Protein AF-A0A1F5XY69-F1 (afdb_monomer)

Mean predicted aligned error: 16.45 Å

Foldseek 3Di:
DDPPVVVVVVVVVVVPPPPDDPPVPPVVPPPPDDDDDDPPVVVVVVVVVPPPPQDLLRLQLLLVLVVCVVVVHASKDAPVVSCVQQVPDDCPSVPPDPQWHWDQDPVGIMIHGDPVSVVCVVPDDPVRSVVSDGPVNVVVVVVVVVVVVVVVVVVVVVVVVVVVD

Structure (mmCIF, N/CA/C/O backbone):
data_AF-A0A1F5XY69-F1
#
_entry.id   AF-A0A1F5XY69-F1
#
loop_
_atom_site.group_PDB
_atom_site.id
_atom_site.type_symbol
_atom_site.label_atom_id
_atom_site.label_alt_id
_atom_site.label_comp_id
_atom_site.label_asym_id
_atom_site.label_entity_id
_atom_site.label_seq_id
_atom_site.pdbx_PDB_ins_code
_atom_site.Cartn_x
_atom_site.Cartn_y
_atom_site.Cartn_z
_atom_site.occupancy
_atom_site.B_iso_or_equiv
_atom_site.auth_seq_id
_atom_site.auth_comp_id
_atom_site.auth_asym_id
_atom_site.auth_atom_id
_atom_site.pdbx_PDB_model_num
ATOM 1 N N . MET A 1 1 ? -7.967 1.113 -47.938 1.00 43.78 1 MET A N 1
ATOM 2 C CA . MET A 1 1 ? -6.796 1.957 -47.624 1.00 43.78 1 MET A CA 1
ATOM 3 C C . MET A 1 1 ? -7.225 3.014 -46.603 1.00 43.78 1 MET A C 1
ATOM 5 O O . MET A 1 1 ? -8.016 3.890 -46.916 1.00 43.78 1 MET A O 1
ATOM 9 N N . HIS A 1 2 ? -6.836 2.750 -45.355 1.00 43.59 2 HIS A N 1
ATOM 10 C CA . HIS A 1 2 ? -6.744 3.561 -44.130 1.00 43.59 2 HIS A CA 1
ATOM 11 C C . HIS A 1 2 ? -7.680 4.766 -43.870 1.00 43.59 2 HIS A C 1
ATOM 13 O O . HIS A 1 2 ? -7.336 5.922 -44.085 1.00 43.59 2 HIS A O 1
ATOM 19 N N . ILE A 1 3 ? -8.807 4.489 -43.196 1.00 47.91 3 ILE A N 1
ATOM 20 C CA . ILE A 1 3 ? -9.572 5.467 -42.382 1.00 47.91 3 ILE A CA 1
ATOM 21 C C . ILE A 1 3 ? -8.722 5.997 -41.206 1.00 47.91 3 ILE A C 1
ATOM 23 O O . ILE A 1 3 ? -8.906 7.124 -40.751 1.00 47.91 3 ILE A O 1
ATOM 27 N N . ILE A 1 4 ? -7.749 5.197 -40.760 1.00 51.47 4 ILE A N 1
ATOM 28 C CA . ILE A 1 4 ? -6.844 5.505 -39.646 1.00 51.47 4 ILE A CA 1
ATOM 29 C C . ILE A 1 4 ? -5.981 6.744 -39.951 1.00 51.47 4 ILE A C 1
ATOM 31 O O . ILE A 1 4 ? -5.809 7.587 -39.073 1.00 51.47 4 ILE A O 1
ATOM 35 N N . ASP A 1 5 ? -5.554 6.936 -41.204 1.00 44.62 5 ASP A N 1
ATOM 36 C CA . ASP A 1 5 ? -4.699 8.072 -41.583 1.00 44.62 5 ASP A CA 1
ATOM 37 C C . ASP A 1 5 ? -5.447 9.415 -41.541 1.00 44.62 5 ASP A C 1
ATOM 39 O O . ASP A 1 5 ? -4.867 10.449 -41.204 1.00 44.62 5 ASP A O 1
ATOM 43 N N . LYS A 1 6 ? -6.766 9.416 -41.789 1.00 47.50 6 LYS A N 1
ATOM 44 C CA . LYS A 1 6 ? -7.594 10.631 -41.677 1.00 47.50 6 LYS A CA 1
ATOM 45 C C . LYS A 1 6 ? -7.847 11.041 -40.224 1.00 47.50 6 LYS A C 1
ATOM 47 O O . LYS A 1 6 ? -7.903 12.235 -39.936 1.00 47.50 6 LYS A O 1
ATOM 52 N N . ILE A 1 7 ? -7.968 10.076 -39.311 1.00 51.94 7 ILE A N 1
ATOM 53 C CA . ILE A 1 7 ? -8.172 10.348 -37.878 1.00 51.94 7 ILE A CA 1
ATOM 54 C C . ILE A 1 7 ? -6.876 10.874 -37.249 1.00 51.94 7 ILE A C 1
ATOM 56 O O . ILE A 1 7 ? -6.913 11.833 -36.473 1.00 51.94 7 ILE A O 1
ATOM 60 N N . LEU A 1 8 ? -5.723 10.316 -37.638 1.00 47.53 8 LEU A N 1
ATOM 61 C CA . LEU A 1 8 ? -4.422 10.784 -37.153 1.00 47.53 8 LEU A CA 1
ATOM 62 C C . LEU A 1 8 ? -4.118 12.223 -37.606 1.00 47.53 8 LEU A C 1
ATOM 64 O O . LEU A 1 8 ? -3.627 13.022 -36.807 1.00 47.53 8 LEU A O 1
ATOM 68 N N . GLY A 1 9 ? -4.475 12.582 -38.846 1.00 41.56 9 GLY A N 1
ATOM 69 C CA . GLY A 1 9 ? -4.294 13.940 -39.373 1.00 41.56 9 GLY A CA 1
ATOM 70 C C . GLY A 1 9 ? -5.117 15.010 -38.641 1.00 41.56 9 GLY A C 1
ATOM 71 O O . GLY A 1 9 ? -4.620 16.109 -38.389 1.00 41.56 9 GLY A O 1
ATOM 72 N N . ALA A 1 10 ? -6.349 14.689 -38.230 1.00 50.00 10 ALA A N 1
ATOM 73 C CA . ALA A 1 10 ? -7.225 15.629 -37.522 1.00 50.00 10 ALA A CA 1
ATOM 74 C C . ALA A 1 10 ? -6.808 15.861 -36.056 1.00 50.00 10 ALA A C 1
ATOM 76 O O . ALA A 1 10 ? -6.947 16.969 -35.532 1.00 50.00 10 ALA A O 1
ATOM 77 N N . LEU A 1 11 ? -6.252 14.841 -35.393 1.00 48.50 11 LEU A N 1
ATOM 78 C CA . LEU A 1 11 ? -5.739 14.962 -34.023 1.00 48.50 11 LEU A CA 1
ATOM 79 C C . LEU A 1 11 ? -4.437 15.774 -33.956 1.00 48.50 11 LEU A C 1
ATOM 81 O O . LEU A 1 11 ? -4.240 16.530 -33.003 1.00 48.50 11 LEU A O 1
ATOM 85 N N . HIS A 1 12 ? -3.580 15.678 -34.978 1.00 41.97 12 HIS A N 1
ATOM 86 C CA . HIS A 1 12 ? -2.300 16.393 -35.006 1.00 41.97 12 HIS A CA 1
ATOM 87 C C . HIS A 1 12 ? -2.466 17.915 -35.189 1.00 41.97 12 HIS A C 1
ATOM 89 O O . HIS A 1 12 ? -1.741 18.699 -34.576 1.00 41.97 12 HIS A O 1
ATOM 95 N N . LEU A 1 13 ? -3.474 18.349 -35.957 1.00 41.53 13 LEU A N 1
ATOM 96 C CA . LEU A 1 13 ? -3.778 19.773 -36.173 1.00 41.53 13 LEU A CA 1
ATOM 97 C C . LEU A 1 13 ? -4.322 20.478 -34.919 1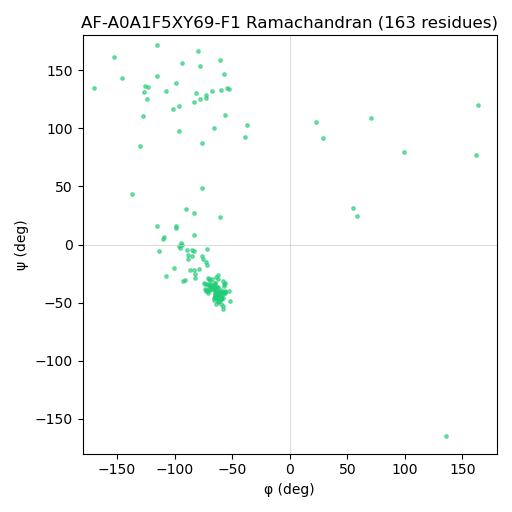.00 41.53 13 LEU A C 1
ATOM 99 O O . LEU A 1 13 ? -4.035 21.655 -34.700 1.00 41.53 13 LEU A O 1
ATOM 103 N N . ASN A 1 14 ? -5.042 19.760 -34.052 1.00 44.22 14 ASN A N 1
ATOM 104 C CA . ASN A 1 14 ? -5.597 20.334 -32.821 1.00 44.22 14 ASN A CA 1
ATOM 105 C C . ASN A 1 14 ? -4.570 20.475 -31.686 1.00 44.22 14 ASN A C 1
ATOM 107 O O . ASN A 1 14 ? -4.768 21.289 -30.782 1.00 44.22 14 ASN A O 1
ATOM 111 N N . PHE A 1 15 ? -3.463 19.728 -31.727 1.00 44.78 15 PHE A N 1
ATOM 112 C CA . PHE A 1 15 ? -2.410 19.827 -30.712 1.00 44.78 15 PHE A CA 1
ATOM 113 C C . PHE A 1 15 ? -1.431 20.981 -30.960 1.00 44.78 15 PHE A C 1
ATOM 115 O O . PHE A 1 15 ? -0.895 21.543 -30.004 1.00 44.78 15 PHE A O 1
ATOM 122 N N . LEU A 1 16 ? -1.225 21.380 -32.218 1.00 42.16 16 LEU A N 1
ATOM 123 C CA . LEU A 1 16 ? -0.208 22.375 -32.574 1.00 42.16 16 LEU A CA 1
ATOM 124 C C . LEU A 1 16 ? -0.684 23.834 -32.521 1.00 42.16 16 LEU A C 1
ATOM 126 O O . LEU A 1 16 ? 0.157 24.726 -32.482 1.00 42.16 16 LEU A O 1
ATOM 130 N N . ASN A 1 17 ? -1.991 24.102 -32.421 1.00 41.66 17 ASN A N 1
ATOM 131 C CA . ASN A 1 17 ? -2.518 25.477 -32.416 1.00 41.66 17 ASN A CA 1
ATOM 132 C C . ASN A 1 17 ? -2.841 26.044 -31.018 1.00 41.66 17 ASN A C 1
ATOM 134 O O . ASN A 1 17 ? -3.521 27.057 -30.875 1.00 41.66 17 ASN A O 1
ATOM 138 N N . ARG A 1 18 ? -2.332 25.410 -29.953 1.00 43.31 18 ARG A N 1
ATOM 139 C CA . ARG A 1 18 ? -2.530 25.829 -28.550 1.00 43.31 18 ARG A CA 1
ATOM 140 C C . ARG A 1 18 ? -1.459 26.792 -28.024 1.00 43.31 18 ARG A C 1
ATOM 142 O O . ARG A 1 18 ? -1.164 26.802 -26.830 1.00 43.31 18 ARG A O 1
ATOM 149 N N . LYS A 1 19 ? -0.875 27.622 -28.886 1.00 43.91 19 LYS A N 1
ATOM 150 C CA . LYS A 1 19 ? -0.038 28.747 -28.453 1.00 43.91 19 LYS A CA 1
ATOM 151 C C . LYS A 1 19 ? -0.544 30.017 -29.127 1.00 43.91 19 LYS A C 1
ATOM 153 O O . LYS A 1 19 ? -0.377 30.173 -30.327 1.00 43.91 19 LYS A O 1
ATOM 158 N N . ASN A 1 20 ? -1.125 30.897 -28.306 1.00 43.28 20 ASN A N 1
ATOM 159 C CA . ASN A 1 20 ? -1.490 32.298 -28.573 1.00 43.28 20 ASN A CA 1
ATOM 160 C C . ASN A 1 20 ? -2.967 32.564 -28.928 1.00 43.28 20 ASN A C 1
ATOM 162 O O . ASN A 1 20 ? -3.287 32.811 -30.082 1.00 43.28 20 ASN A O 1
ATOM 166 N N . SER A 1 21 ? -3.860 32.625 -27.927 1.00 37.34 21 SER A N 1
ATOM 167 C CA . SER A 1 21 ? -4.946 33.632 -27.905 1.00 37.34 21 SER A CA 1
ATOM 168 C C . SER A 1 21 ? -5.682 33.666 -26.547 1.00 37.34 21 SER A C 1
ATOM 170 O O . SER A 1 21 ? -6.026 32.604 -26.022 1.00 37.34 21 SER A O 1
ATOM 172 N N . PRO A 1 22 ? -5.955 34.849 -25.955 1.00 41.00 22 PRO A N 1
ATOM 173 C CA . PRO A 1 22 ? -6.538 34.997 -24.617 1.00 41.00 22 PRO A CA 1
ATOM 174 C C . PRO A 1 22 ? -8.082 34.889 -24.566 1.00 41.00 22 PRO A C 1
ATOM 176 O O . PRO A 1 22 ? -8.705 35.446 -23.664 1.00 41.00 22 PRO A O 1
ATOM 179 N N . SER A 1 23 ? -8.734 34.166 -25.486 1.00 40.12 23 SER A N 1
ATOM 180 C CA . SER A 1 23 ? -10.207 34.030 -25.535 1.00 40.12 23 SER A CA 1
ATOM 181 C C . SER A 1 23 ? -10.775 32.766 -24.862 1.00 40.12 23 SER A C 1
ATOM 183 O O . SER A 1 23 ? -11.991 32.599 -24.756 1.00 40.12 23 SER A O 1
ATOM 185 N N . THR A 1 24 ? -9.932 31.890 -24.309 1.00 39.88 24 THR A N 1
ATOM 186 C CA . THR A 1 24 ? -10.350 30.629 -23.660 1.00 39.88 24 THR A CA 1
ATOM 187 C C . THR A 1 24 ? -11.058 30.790 -22.311 1.00 39.88 24 THR A C 1
ATOM 189 O O . THR A 1 24 ? -11.561 29.809 -21.768 1.00 39.88 24 THR A O 1
ATOM 192 N N . LYS A 1 25 ? -11.185 32.010 -21.772 1.00 40.25 25 LYS A N 1
ATOM 193 C CA . LYS A 1 25 ? -11.923 32.252 -20.517 1.00 40.25 25 LYS A CA 1
ATOM 194 C C . LYS A 1 25 ? -13.442 32.392 -20.678 1.00 40.25 25 LYS A C 1
ATOM 196 O O . LYS A 1 25 ? -14.130 32.453 -19.663 1.00 40.25 25 LYS A O 1
ATOM 201 N N . GLN A 1 26 ? -13.989 32.405 -21.898 1.00 39.75 26 GLN A N 1
ATOM 202 C CA . GLN A 1 26 ? -15.436 32.604 -22.100 1.00 39.75 26 GLN A CA 1
ATOM 203 C C . GLN A 1 26 ? -16.211 31.409 -22.675 1.00 39.75 26 GLN A C 1
ATOM 205 O O . GLN A 1 26 ? -17.439 31.434 -22.653 1.00 39.75 26 GLN A O 1
ATOM 210 N N . VAL A 1 27 ? -15.554 30.315 -23.071 1.00 37.69 27 VAL A N 1
ATOM 211 C CA . VAL A 1 27 ? -16.266 29.115 -23.570 1.00 37.69 27 VAL A CA 1
ATOM 212 C C . VAL A 1 27 ? -16.717 28.177 -22.433 1.00 37.69 27 VAL A C 1
ATOM 214 O O . VAL A 1 27 ? -17.558 27.312 -22.636 1.00 37.69 27 VAL A O 1
ATOM 217 N N . ILE A 1 28 ? -16.277 28.411 -21.190 1.00 40.06 28 ILE A N 1
ATOM 218 C CA . ILE A 1 28 ? -16.699 27.617 -20.015 1.00 40.06 28 ILE A CA 1
ATOM 219 C C . ILE A 1 28 ? -18.121 27.989 -19.530 1.00 40.06 28 ILE A C 1
ATOM 221 O O . ILE A 1 28 ? -18.702 27.277 -18.719 1.00 40.06 28 ILE A O 1
ATOM 225 N N . LYS A 1 29 ? -18.742 29.064 -20.040 1.00 38.41 29 LYS A N 1
ATOM 226 C CA . LYS A 1 29 ? -20.074 29.515 -19.577 1.00 38.41 29 LYS A CA 1
ATOM 227 C C . LYS A 1 29 ? -21.234 29.338 -20.565 1.00 38.41 29 LYS A C 1
ATOM 229 O O . LYS A 1 29 ? -22.343 29.744 -20.240 1.00 38.41 29 LYS A O 1
ATOM 234 N N . LYS A 1 30 ? -21.029 28.719 -21.733 1.00 39.12 30 LYS A N 1
ATOM 235 C CA . LYS A 1 30 ? -22.095 28.521 -22.741 1.00 39.12 30 LYS A CA 1
ATOM 236 C C . LYS A 1 30 ? -22.097 27.123 -23.375 1.00 39.12 30 LYS A C 1
ATOM 238 O O . LYS A 1 30 ? -22.272 26.981 -24.575 1.00 39.12 30 LYS A O 1
ATOM 243 N N . ALA A 1 31 ? -21.918 26.090 -22.555 1.00 38.59 31 ALA A N 1
ATOM 244 C CA . ALA A 1 31 ? -22.335 24.721 -22.889 1.00 38.59 31 ALA A CA 1
ATOM 245 C C . ALA A 1 31 ? -23.443 24.214 -21.940 1.00 38.59 31 ALA A C 1
ATOM 247 O O . ALA A 1 31 ? -23.725 23.023 -21.872 1.00 38.59 31 ALA A O 1
ATOM 248 N N . ASN A 1 32 ? -24.076 25.135 -21.206 1.00 42.03 32 ASN A N 1
ATOM 249 C CA . ASN A 1 32 ? -25.412 24.948 -20.661 1.00 42.03 32 ASN A CA 1
ATOM 250 C C . ASN A 1 32 ? -26.352 25.620 -21.656 1.00 42.03 32 ASN A C 1
ATOM 252 O O . ASN A 1 32 ? -26.427 26.844 -21.631 1.00 42.03 32 ASN A O 1
ATOM 256 N N . VAL A 1 33 ? -26.949 24.849 -22.561 1.00 42.09 33 VAL A N 1
ATOM 257 C CA . VAL A 1 33 ? -28.247 25.056 -23.232 1.00 42.09 33 VAL A CA 1
ATOM 258 C C . VAL A 1 33 ? -28.254 24.128 -24.451 1.00 42.09 33 VAL A C 1
ATOM 260 O O . VAL A 1 33 ? -27.394 24.222 -25.321 1.00 42.09 33 VAL A O 1
ATOM 263 N N . ASP A 1 34 ? -29.237 23.234 -24.428 1.00 43.16 34 ASP A N 1
ATOM 264 C CA . ASP A 1 34 ? -29.769 22.410 -25.511 1.00 43.16 34 ASP A CA 1
ATOM 265 C C . ASP A 1 34 ? -28.913 21.266 -26.066 1.00 43.16 34 ASP A C 1
ATOM 267 O O . ASP A 1 34 ? -27.947 21.429 -26.804 1.00 43.16 34 ASP A O 1
ATOM 271 N N . GLY A 1 35 ? -29.357 20.054 -25.736 1.00 35.53 35 GLY A N 1
ATOM 272 C CA . GLY A 1 35 ? -28.843 18.811 -26.288 1.00 35.53 35 GLY A CA 1
ATOM 273 C C . GLY A 1 35 ? -29.224 17.638 -25.405 1.00 35.53 35 GLY A C 1
ATOM 274 O O . GLY A 1 35 ? -28.419 17.174 -24.606 1.00 35.53 35 GLY A O 1
ATOM 275 N N . ASP A 1 36 ? -30.481 17.232 -25.525 1.00 44.34 36 ASP A N 1
ATOM 276 C CA . ASP A 1 36 ? -31.137 16.072 -24.930 1.00 44.34 36 ASP A CA 1
ATOM 277 C C . ASP A 1 36 ? -30.236 14.815 -24.888 1.00 44.34 36 ASP A C 1
ATOM 279 O O . ASP A 1 36 ? -30.149 14.043 -25.839 1.00 44.34 36 ASP A O 1
ATOM 283 N N . VAL A 1 37 ? -29.520 14.623 -23.775 1.00 39.62 37 VAL A N 1
ATOM 284 C CA . VAL A 1 37 ? -28.830 13.371 -23.436 1.00 39.62 37 VAL A CA 1
ATOM 285 C C . VAL A 1 37 ? -29.216 13.014 -22.007 1.00 39.62 37 VAL A C 1
ATOM 287 O O . VAL A 1 37 ? -28.578 13.408 -21.030 1.00 39.62 37 VAL A O 1
ATOM 290 N N . VAL A 1 38 ? -30.364 12.340 -21.927 1.00 38.91 38 VAL A N 1
ATOM 291 C CA . VAL A 1 38 ? -30.731 11.267 -20.994 1.00 38.91 38 VAL A CA 1
ATOM 292 C C . VAL A 1 38 ? -29.912 11.262 -19.698 1.00 38.91 38 VAL A C 1
ATOM 294 O O . VAL A 1 38 ? -28.770 10.808 -19.656 1.00 38.91 38 VAL A O 1
ATOM 297 N N . GLY A 1 39 ? -30.542 11.703 -18.605 1.00 41.75 39 GLY A N 1
ATOM 298 C CA . GLY A 1 39 ? -29.993 11.810 -17.245 1.00 41.75 39 GLY A CA 1
ATOM 299 C C . GLY A 1 39 ? -29.502 10.516 -16.571 1.00 41.75 39 GLY A C 1
ATOM 300 O O . GLY A 1 39 ? -29.451 10.466 -15.347 1.00 41.75 39 GLY A O 1
ATOM 301 N N . ARG A 1 40 ? -29.132 9.480 -17.329 1.00 42.78 40 ARG A N 1
ATOM 302 C CA . ARG A 1 40 ? -28.516 8.247 -16.821 1.00 42.78 40 ARG A CA 1
ATOM 303 C C . ARG A 1 40 ? -26.983 8.309 -16.805 1.00 42.78 40 ARG A C 1
ATOM 305 O O . ARG A 1 40 ? -26.392 7.780 -15.873 1.00 42.78 40 ARG A O 1
ATOM 312 N N . ASP A 1 41 ? -26.341 9.041 -17.720 1.00 43.03 41 ASP A N 1
ATOM 313 C CA . ASP A 1 41 ? -24.865 9.040 -17.822 1.00 43.03 41 ASP A CA 1
ATOM 314 C C . ASP A 1 41 ? -24.163 10.052 -16.906 1.00 43.03 41 ASP A C 1
ATOM 316 O O . ASP A 1 41 ? -23.002 9.870 -16.533 1.00 43.03 41 ASP A O 1
ATOM 320 N N . LYS A 1 42 ? -24.868 11.099 -16.460 1.00 43.94 42 LYS A N 1
ATOM 321 C CA . LYS A 1 42 ? -24.312 12.059 -15.489 1.00 43.94 42 LYS A CA 1
ATOM 322 C C . LYS A 1 42 ? -24.156 11.461 -14.092 1.00 43.94 42 LYS A C 1
ATOM 324 O O . LYS A 1 42 ? -23.255 11.867 -13.365 1.00 43.94 42 LYS A O 1
ATOM 329 N N . ILE A 1 43 ? -24.995 10.491 -13.730 1.00 45.09 43 ILE A N 1
ATOM 330 C CA . ILE A 1 43 ? -24.938 9.839 -12.417 1.00 45.09 43 ILE A CA 1
ATOM 331 C C . ILE A 1 43 ? -23.726 8.900 -12.354 1.00 45.09 43 ILE A C 1
ATOM 333 O O . ILE A 1 43 ? -23.017 8.882 -11.353 1.00 45.09 43 ILE A O 1
ATOM 337 N N . THR A 1 44 ? -23.410 8.200 -13.445 1.00 43.59 44 THR A N 1
ATOM 338 C CA . THR A 1 44 ? -22.259 7.286 -13.501 1.00 43.59 44 THR A CA 1
ATOM 339 C C . THR A 1 44 ? -20.922 8.036 -13.470 1.00 43.59 44 THR A C 1
ATOM 341 O O . THR A 1 44 ? -20.005 7.626 -12.763 1.00 43.59 44 THR A O 1
ATOM 344 N N . LEU A 1 45 ? -20.821 9.180 -14.160 1.00 44.28 45 LEU A N 1
ATOM 345 C CA . LEU A 1 45 ? -19.620 10.026 -14.132 1.00 44.28 45 LEU A CA 1
ATOM 346 C C . LEU A 1 45 ? -19.451 10.785 -12.807 1.00 44.28 45 LEU A C 1
ATOM 348 O O . LEU A 1 45 ? -18.335 10.862 -12.300 1.00 44.28 45 LEU A O 1
ATOM 352 N N . ALA A 1 46 ? -20.530 11.292 -12.203 1.00 40.41 46 ALA A N 1
ATOM 353 C CA . ALA A 1 46 ? -20.448 11.936 -10.889 1.00 40.41 46 ALA A CA 1
ATOM 354 C C . ALA A 1 46 ? -20.063 10.937 -9.782 1.00 40.41 46 ALA A C 1
ATOM 356 O O . ALA A 1 46 ? -19.230 11.265 -8.939 1.00 40.41 46 ALA A O 1
ATOM 357 N N . ASN A 1 47 ? -20.569 9.699 -9.846 1.00 37.00 47 ASN A N 1
ATOM 358 C CA . ASN A 1 47 ? -20.179 8.634 -8.918 1.00 37.00 47 ASN A CA 1
ATOM 359 C C . ASN A 1 47 ? -18.714 8.197 -9.100 1.00 37.00 47 ASN A C 1
ATOM 361 O O . ASN A 1 47 ? -18.067 7.842 -8.122 1.00 37.00 47 ASN A O 1
ATOM 365 N N . SER A 1 48 ? -18.161 8.292 -10.317 1.00 39.03 48 SER A N 1
ATOM 366 C CA . SER A 1 48 ? -16.738 8.005 -10.575 1.00 39.03 48 SER A CA 1
ATOM 367 C C . SER A 1 48 ? -15.769 9.072 -10.040 1.00 39.03 48 SER A C 1
ATOM 369 O O . SER A 1 48 ? -14.572 8.822 -9.939 1.00 39.03 48 SER A O 1
ATOM 371 N N . ILE A 1 49 ? -16.277 10.260 -9.688 1.00 41.38 49 ILE A N 1
ATOM 372 C CA . ILE A 1 49 ? -15.490 11.372 -9.129 1.00 41.38 49 ILE A CA 1
ATOM 373 C C . ILE A 1 49 ? -15.642 11.442 -7.596 1.00 41.38 49 ILE A C 1
ATOM 375 O O . ILE A 1 49 ? -14.783 12.006 -6.922 1.00 41.38 49 ILE A O 1
ATOM 379 N N . SER A 1 50 ? -16.698 10.841 -7.030 1.00 37.66 50 SER A N 1
ATOM 380 C CA . SER A 1 50 ? -16.950 10.790 -5.581 1.00 37.66 50 SER A CA 1
ATOM 381 C C . SER A 1 50 ? -16.451 9.520 -4.886 1.00 37.66 50 SER A C 1
ATOM 383 O O . SER A 1 50 ? -16.572 9.410 -3.665 1.00 37.66 50 SER A O 1
ATOM 385 N N . ASP A 1 51 ? -15.903 8.551 -5.620 1.00 46.94 51 ASP A N 1
ATOM 386 C CA . ASP A 1 51 ? -15.108 7.496 -5.000 1.00 46.94 51 ASP A CA 1
ATOM 387 C C . ASP A 1 51 ? -13.861 8.153 -4.415 1.00 46.94 51 ASP A C 1
ATOM 389 O O . ASP A 1 51 ? -12.942 8.489 -5.156 1.00 46.94 51 ASP A O 1
ATOM 393 N N . ASN A 1 52 ? -13.866 8.389 -3.095 1.00 56.97 52 ASN A N 1
ATOM 394 C CA . ASN A 1 52 ? -12.725 8.900 -2.333 1.00 56.97 52 ASN A CA 1
ATOM 395 C C . ASN A 1 52 ? -11.430 8.291 -2.884 1.00 56.97 52 ASN A C 1
ATOM 397 O O . ASN A 1 52 ? -11.144 7.112 -2.647 1.00 56.97 52 ASN A O 1
ATOM 401 N N . LEU A 1 53 ? -10.694 9.089 -3.665 1.00 70.69 53 LEU A N 1
ATOM 402 C CA . LEU A 1 53 ? -9.406 8.716 -4.225 1.00 70.69 53 LEU A CA 1
ATOM 403 C C . LEU A 1 53 ? -8.521 8.339 -3.045 1.00 70.69 53 LEU A C 1
ATOM 405 O O . LEU A 1 53 ? -8.189 9.207 -2.241 1.00 70.69 53 LEU A O 1
ATOM 409 N N . LEU A 1 54 ? -8.175 7.052 -2.932 1.00 82.06 54 LEU A N 1
ATOM 410 C CA . LEU A 1 54 ? -7.308 6.592 -1.852 1.00 82.06 54 LEU A CA 1
ATOM 411 C C . LEU A 1 54 ? -6.022 7.414 -1.864 1.00 82.06 54 LEU A C 1
ATOM 413 O O . LEU A 1 54 ? -5.415 7.601 -2.934 1.00 82.06 54 LEU A O 1
ATOM 417 N N . SER A 1 55 ? -5.598 7.854 -0.682 1.00 86.38 55 SER A N 1
ATOM 418 C CA . SER A 1 55 ? -4.312 8.523 -0.530 1.00 86.38 55 SER A CA 1
ATOM 419 C C . SER A 1 55 ? -3.177 7.590 -0.958 1.00 86.38 55 SER A C 1
ATOM 421 O O . SER A 1 55 ? -3.322 6.362 -1.036 1.00 86.38 55 SER A O 1
ATOM 423 N N . ASN A 1 56 ? -2.022 8.164 -1.287 1.00 84.88 56 ASN A N 1
ATOM 424 C CA . ASN A 1 56 ? -0.871 7.349 -1.663 1.00 84.88 56 ASN A CA 1
ATOM 425 C C . ASN A 1 56 ? -0.426 6.464 -0.485 1.00 84.88 56 ASN A C 1
ATOM 427 O O . ASN A 1 56 ? -0.067 5.303 -0.670 1.00 84.88 56 ASN A O 1
ATOM 431 N N . GLU A 1 57 ? -0.524 6.991 0.731 1.00 88.12 57 GLU A N 1
ATOM 432 C CA . GLU A 1 57 ? -0.256 6.303 1.988 1.00 88.12 57 GLU A CA 1
ATOM 433 C C . GLU A 1 57 ? -1.210 5.120 2.187 1.00 88.12 57 GLU A C 1
ATOM 435 O O . GLU A 1 57 ? -0.748 4.004 2.431 1.00 88.12 57 GLU A O 1
ATOM 440 N N . GLU A 1 58 ? -2.519 5.322 2.000 1.00 88.81 58 GLU A N 1
ATOM 441 C CA . GLU A 1 58 ? -3.524 4.251 2.062 1.00 88.81 58 GLU A CA 1
ATOM 442 C C . GLU A 1 58 ? -3.226 3.142 1.054 1.00 88.81 58 GLU A C 1
ATOM 444 O O . GLU A 1 58 ? -3.239 1.962 1.408 1.00 88.81 58 GLU A O 1
ATOM 449 N N . LYS A 1 59 ? -2.902 3.507 -0.192 1.00 89.81 59 LYS A N 1
ATOM 450 C CA . LYS A 1 59 ? -2.548 2.544 -1.245 1.00 89.81 59 LYS A CA 1
ATOM 451 C C . LYS A 1 59 ? -1.322 1.719 -0.867 1.00 89.81 59 LYS A C 1
ATOM 453 O O . LYS A 1 59 ? -1.332 0.499 -1.037 1.00 89.81 59 LYS A O 1
ATOM 458 N N . MET A 1 60 ? -0.275 2.358 -0.345 1.00 90.69 60 MET A N 1
ATOM 459 C CA . MET A 1 60 ? 0.945 1.663 0.072 1.00 90.69 60 MET A CA 1
ATOM 460 C C . MET A 1 60 ? 0.688 0.714 1.247 1.00 90.69 60 MET A C 1
ATOM 462 O O . MET A 1 60 ? 1.150 -0.428 1.216 1.00 90.69 60 MET A O 1
ATOM 466 N N . VAL A 1 61 ? -0.068 1.153 2.259 1.00 92.69 61 VAL A N 1
ATOM 467 C CA . VAL A 1 61 ? -0.419 0.312 3.415 1.00 92.69 61 VAL A CA 1
ATOM 468 C C . VAL A 1 61 ? -1.289 -0.866 2.980 1.00 92.69 61 VAL A C 1
ATOM 470 O O . VAL A 1 61 ? -0.986 -2.003 3.342 1.00 92.69 61 VAL A O 1
ATOM 473 N N . LEU A 1 62 ? -2.309 -0.638 2.145 1.00 92.69 62 LEU A N 1
ATOM 474 C CA . LEU A 1 62 ? -3.147 -1.710 1.600 1.00 92.69 62 LEU A CA 1
ATOM 475 C C . LEU A 1 62 ? -2.339 -2.722 0.798 1.00 92.69 62 LEU A C 1
ATOM 477 O O . LEU A 1 62 ? -2.490 -3.923 1.014 1.00 92.69 62 LEU A O 1
ATOM 481 N N . LYS A 1 63 ? -1.448 -2.255 -0.083 1.00 93.00 63 LYS A N 1
ATOM 482 C CA . LYS A 1 63 ? -0.580 -3.149 -0.852 1.00 93.00 63 LYS A CA 1
ATOM 483 C C . LYS A 1 63 ? 0.334 -3.965 0.057 1.00 93.00 63 LYS A C 1
ATOM 485 O O . LYS A 1 63 ? 0.496 -5.158 -0.174 1.00 93.00 63 LYS A O 1
ATOM 490 N N . TYR A 1 64 ? 0.913 -3.362 1.094 1.00 93.56 64 TYR A N 1
ATOM 491 C CA . TYR A 1 64 ? 1.747 -4.096 2.046 1.00 93.56 64 TYR A CA 1
ATOM 492 C C . TYR A 1 64 ? 0.956 -5.181 2.792 1.00 93.56 64 TYR A C 1
ATOM 494 O O . TYR A 1 64 ? 1.414 -6.318 2.887 1.00 93.56 64 TYR A O 1
ATOM 502 N N . LEU A 1 65 ? -0.245 -4.861 3.281 1.00 93.62 65 LEU A N 1
ATOM 503 C CA . LEU A 1 65 ? -1.109 -5.836 3.949 1.00 93.62 65 LEU A CA 1
ATOM 504 C C . LEU A 1 65 ? -1.581 -6.945 2.984 1.00 93.62 65 LEU A C 1
ATOM 506 O O . LEU A 1 65 ? -1.715 -8.096 3.399 1.00 93.62 65 LEU A O 1
ATOM 510 N N . ASP A 1 66 ? -1.786 -6.634 1.698 1.00 93.75 66 ASP A N 1
ATOM 511 C CA . ASP A 1 66 ? -2.122 -7.629 0.666 1.00 93.75 66 ASP A CA 1
ATOM 512 C C . ASP A 1 66 ? -0.947 -8.573 0.391 1.00 93.75 66 ASP A C 1
ATOM 514 O O . ASP A 1 66 ? -1.145 -9.775 0.238 1.00 93.75 66 ASP A O 1
ATOM 518 N N . LEU A 1 67 ? 0.294 -8.073 0.423 1.00 91.25 67 LEU A N 1
ATOM 519 C CA . LEU A 1 67 ? 1.480 -8.927 0.321 1.00 91.25 67 LEU A CA 1
ATOM 520 C C . LEU A 1 67 ? 1.571 -9.929 1.473 1.00 91.25 67 LEU A C 1
ATOM 522 O O . LEU A 1 67 ? 1.895 -11.088 1.226 1.00 91.25 67 LEU A O 1
ATOM 526 N N . LEU A 1 68 ? 1.257 -9.516 2.706 1.00 92.06 68 LEU A N 1
ATOM 527 C CA . LEU A 1 68 ? 1.193 -10.443 3.842 1.00 92.06 68 LEU A CA 1
ATOM 528 C C . LEU A 1 68 ? 0.158 -11.541 3.583 1.00 92.06 68 LEU A C 1
ATOM 530 O O . LEU A 1 68 ? 0.464 -12.721 3.735 1.00 92.06 68 LEU A O 1
ATOM 534 N N . ARG A 1 69 ? -1.030 -11.163 3.098 1.00 92.00 69 ARG A N 1
ATOM 535 C CA . ARG A 1 69 ? -2.097 -12.110 2.751 1.00 92.00 69 ARG A CA 1
ATOM 536 C C . ARG A 1 69 ? -1.658 -13.108 1.678 1.00 92.00 69 ARG A C 1
ATOM 538 O O . ARG A 1 69 ? -1.857 -14.305 1.849 1.00 92.00 69 ARG A O 1
ATOM 545 N N . ILE A 1 70 ? -1.029 -12.632 0.601 1.00 89.62 70 ILE A N 1
ATOM 546 C CA . ILE A 1 70 ? -0.501 -13.473 -0.489 1.00 89.62 70 ILE A CA 1
ATOM 547 C C . ILE A 1 70 ? 0.587 -14.433 0.025 1.00 89.62 70 ILE A C 1
ATOM 549 O O . ILE A 1 70 ? 0.734 -15.539 -0.488 1.00 89.62 70 ILE A O 1
ATOM 553 N N . GLN A 1 71 ? 1.322 -14.041 1.067 1.00 90.94 71 GLN A N 1
ATOM 554 C CA . GLN A 1 71 ? 2.322 -14.874 1.745 1.00 90.94 71 GLN A CA 1
ATOM 555 C C . GLN A 1 71 ? 1.723 -15.827 2.795 1.00 90.94 71 GLN A C 1
ATOM 557 O O . GLN A 1 71 ? 2.477 -16.462 3.531 1.00 90.94 71 GLN A O 1
ATOM 562 N N . ASN A 1 72 ? 0.393 -15.948 2.876 1.00 90.56 72 ASN A N 1
ATOM 563 C CA . ASN A 1 72 ? -0.328 -16.704 3.908 1.00 90.56 72 ASN A CA 1
ATOM 564 C C . ASN A 1 72 ? -0.040 -16.225 5.345 1.00 90.56 72 ASN A C 1
ATOM 566 O O . ASN A 1 72 ? -0.182 -16.985 6.303 1.00 90.56 72 ASN A O 1
ATOM 570 N N . LEU A 1 73 ? 0.359 -14.963 5.503 1.00 90.19 73 LEU A N 1
ATOM 571 C CA . LEU A 1 73 ? 0.486 -14.301 6.795 1.00 90.19 73 LEU A CA 1
ATOM 572 C C . LEU A 1 73 ? -0.812 -13.550 7.125 1.00 90.19 73 LEU A C 1
ATOM 574 O O . LEU A 1 73 ? -1.559 -13.162 6.220 1.00 90.19 73 LEU A O 1
ATOM 578 N N . PRO A 1 74 ? -1.095 -13.302 8.416 1.00 88.19 74 PRO A N 1
ATOM 579 C CA . PRO A 1 74 ? -2.207 -12.447 8.804 1.00 88.19 74 PRO A CA 1
ATOM 580 C C . PRO A 1 74 ? -2.113 -11.084 8.091 1.00 88.19 74 PRO A C 1
ATOM 582 O O . PRO A 1 74 ? -1.038 -10.480 8.111 1.00 88.19 74 PRO A O 1
ATOM 585 N N . PRO A 1 75 ? -3.205 -10.553 7.501 1.00 88.88 75 PRO A N 1
ATOM 586 C CA . PRO A 1 75 ? -3.225 -9.239 6.849 1.00 88.88 75 PRO A CA 1
ATOM 587 C C . PRO A 1 75 ? -3.271 -8.103 7.887 1.00 88.88 75 PRO A C 1
ATOM 589 O O . PRO A 1 75 ? -4.107 -7.196 7.820 1.00 88.88 75 PRO A O 1
ATOM 592 N N . ARG A 1 76 ? -2.386 -8.190 8.885 1.00 91.75 76 ARG A N 1
ATOM 593 C CA . ARG A 1 76 ? -2.187 -7.227 9.962 1.00 91.75 76 ARG A CA 1
ATOM 594 C C . ARG A 1 76 ? -0.718 -7.166 10.364 1.00 91.75 76 ARG A C 1
ATOM 596 O O . ARG A 1 76 ? -0.043 -8.190 10.413 1.00 91.75 76 ARG A O 1
ATOM 603 N N . ASP A 1 77 ? -0.239 -5.975 10.693 1.00 92.94 77 ASP A N 1
ATOM 604 C CA . ASP A 1 77 ? 1.102 -5.754 11.250 1.00 92.94 77 ASP A CA 1
ATOM 605 C C . ASP A 1 77 ? 1.072 -4.480 12.113 1.00 92.94 77 ASP A C 1
ATOM 607 O O . ASP A 1 77 ? 0.145 -3.6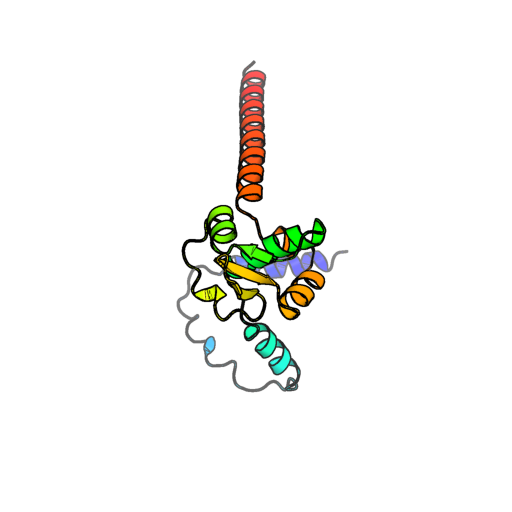64 12.018 1.00 92.94 77 ASP A O 1
ATOM 611 N N . LYS A 1 78 ? 2.063 -4.317 12.991 1.00 92.31 78 LYS A N 1
ATOM 612 C CA . LYS A 1 78 ? 2.151 -3.166 13.898 1.00 92.31 78 LYS A CA 1
ATOM 613 C C . LYS A 1 78 ? 2.214 -1.877 13.082 1.00 92.31 78 LYS A C 1
ATOM 615 O O . LYS A 1 78 ? 3.037 -1.766 12.167 1.00 92.31 78 LYS A O 1
ATOM 620 N N . THR A 1 79 ? 1.412 -0.877 13.450 1.00 89.50 79 THR A N 1
ATOM 621 C CA . THR A 1 79 ? 1.375 0.430 12.764 1.00 89.50 79 THR A CA 1
ATOM 622 C C . THR A 1 79 ? 2.774 1.024 12.647 1.00 89.50 79 THR A C 1
ATOM 624 O O . THR A 1 79 ? 3.211 1.367 11.553 1.00 89.50 79 THR A O 1
ATOM 627 N N . LYS A 1 80 ? 3.536 1.043 13.748 1.00 88.38 80 LYS A N 1
ATOM 628 C CA . LYS A 1 80 ? 4.926 1.536 13.780 1.00 88.38 80 LYS A CA 1
ATOM 629 C C . LYS A 1 80 ? 5.844 0.816 12.786 1.00 88.38 80 LYS A C 1
ATOM 631 O O . LYS A 1 80 ? 6.653 1.462 12.122 1.00 88.38 80 LYS A O 1
ATOM 636 N N . THR A 1 81 ? 5.709 -0.505 12.663 1.00 89.69 81 THR A N 1
ATOM 637 C CA . THR A 1 81 ? 6.503 -1.319 11.731 1.00 89.69 81 THR A CA 1
ATOM 638 C C . THR A 1 81 ? 6.176 -0.959 10.285 1.00 89.69 81 THR A C 1
ATOM 640 O O . THR A 1 81 ? 7.089 -0.761 9.483 1.00 89.69 81 THR A O 1
ATOM 643 N N . ILE A 1 82 ? 4.888 -0.845 9.956 1.00 90.88 82 ILE A N 1
ATOM 644 C CA . ILE A 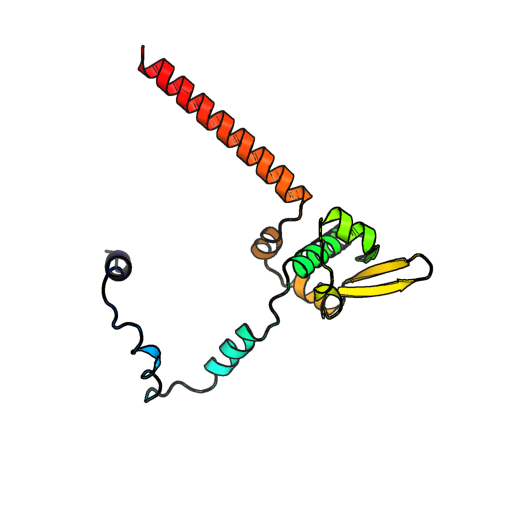1 82 ? 4.427 -0.476 8.614 1.00 90.88 82 ILE A CA 1
ATOM 645 C C . ILE A 1 82 ? 4.881 0.939 8.255 1.00 90.88 82 ILE A C 1
ATOM 647 O O . ILE A 1 82 ? 5.509 1.118 7.215 1.00 90.88 82 ILE A O 1
ATOM 651 N N . LEU A 1 83 ? 4.624 1.927 9.117 1.00 89.56 83 LEU A N 1
ATOM 652 C CA . LEU A 1 83 ? 4.987 3.326 8.861 1.00 89.56 83 LEU A CA 1
ATOM 653 C C . LEU A 1 83 ? 6.495 3.479 8.628 1.00 89.56 83 LEU A C 1
ATOM 655 O O . LEU A 1 83 ? 6.906 4.164 7.695 1.00 89.56 83 LEU A O 1
ATOM 659 N N . SER A 1 84 ? 7.317 2.772 9.411 1.00 89.44 84 SER A N 1
ATOM 660 C CA . SER A 1 84 ? 8.770 2.755 9.229 1.00 89.44 84 SER A CA 1
ATOM 661 C C . SER A 1 84 ? 9.191 2.099 7.908 1.00 89.44 84 SER A C 1
ATOM 663 O O . SER A 1 84 ? 9.983 2.680 7.168 1.00 89.44 84 SER A O 1
ATOM 665 N N . LYS A 1 85 ? 8.649 0.919 7.572 1.00 88.69 85 LYS A N 1
ATOM 666 C CA . LYS A 1 85 ? 8.979 0.199 6.324 1.00 88.69 85 LYS A CA 1
ATOM 667 C C . LYS A 1 85 ? 8.543 0.950 5.067 1.00 88.69 85 LYS A C 1
ATOM 669 O O . LYS A 1 85 ? 9.183 0.805 4.026 1.00 88.69 85 LYS A O 1
ATOM 674 N N . LEU A 1 86 ? 7.438 1.685 5.157 1.00 90.50 86 LEU A N 1
ATOM 675 C CA . LEU A 1 86 ? 6.857 2.439 4.052 1.00 90.50 86 LEU A CA 1
ATOM 676 C C . LEU A 1 86 ? 7.335 3.897 4.001 1.00 90.50 86 LEU A C 1
ATOM 678 O O . LEU A 1 86 ? 6.940 4.620 3.094 1.00 90.50 86 LEU A O 1
ATOM 682 N N . GLU A 1 87 ? 8.194 4.317 4.938 1.00 89.25 87 GLU A N 1
ATOM 683 C CA . GLU A 1 87 ? 8.726 5.684 5.030 1.00 89.25 87 GLU A CA 1
ATOM 684 C C . GLU A 1 87 ? 7.603 6.756 5.101 1.00 89.25 87 GLU A C 1
ATOM 686 O O . GLU A 1 87 ? 7.768 7.890 4.647 1.00 89.25 87 GLU A O 1
ATOM 691 N N . ILE A 1 88 ? 6.452 6.404 5.696 1.00 87.56 88 ILE A N 1
ATOM 692 C CA . ILE A 1 88 ? 5.270 7.272 5.824 1.00 87.56 88 ILE A CA 1
ATOM 693 C C . ILE A 1 88 ? 5.438 8.185 7.042 1.00 87.56 88 ILE A C 1
ATOM 695 O O . ILE A 1 88 ? 5.605 7.710 8.166 1.00 87.56 88 ILE A O 1
ATOM 699 N N . LYS A 1 89 ? 5.376 9.502 6.817 1.00 81.06 89 LYS A N 1
ATOM 700 C CA . LYS A 1 89 ? 5.551 10.524 7.865 1.00 81.06 89 LYS A CA 1
ATOM 701 C C . LYS A 1 89 ? 4.242 10.981 8.501 1.00 81.06 89 LYS A C 1
ATOM 703 O O . LYS A 1 89 ? 4.249 11.348 9.670 1.00 81.06 89 LYS A O 1
ATOM 708 N N . ASP A 1 90 ? 3.154 10.969 7.736 1.00 77.69 90 ASP A N 1
ATOM 709 C CA . ASP A 1 90 ? 1.830 11.386 8.190 1.00 77.69 90 ASP A CA 1
ATOM 710 C C . ASP A 1 90 ? 0.822 10.252 7.975 1.00 77.69 90 ASP A C 1
ATOM 712 O O . ASP A 1 90 ? 0.697 9.714 6.877 1.00 77.69 90 ASP A O 1
ATOM 716 N N . CYS A 1 91 ? 0.133 9.872 9.049 1.00 75.44 91 CYS A N 1
ATOM 717 C CA . CYS A 1 91 ? -0.890 8.831 9.061 1.00 75.44 91 CYS A CA 1
ATOM 718 C C . CYS A 1 91 ? -2.308 9.389 9.241 1.00 75.44 91 CYS A C 1
ATOM 720 O O . CYS A 1 91 ? -3.244 8.603 9.377 1.00 75.44 91 CYS A O 1
ATOM 722 N N . SER A 1 92 ? -2.485 10.714 9.232 1.00 77.25 92 SER A N 1
ATOM 723 C CA . SER A 1 92 ? -3.782 11.369 9.435 1.00 77.25 92 SER A CA 1
ATOM 724 C C . SER A 1 92 ? -4.872 10.830 8.500 1.00 77.25 92 SER A C 1
ATOM 726 O O . SER A 1 92 ? -5.986 10.564 8.942 1.00 77.25 92 SER A O 1
ATOM 728 N N . THR A 1 93 ? -4.524 10.558 7.239 1.00 74.06 93 THR A N 1
ATOM 729 C CA . THR A 1 93 ? -5.437 10.020 6.216 1.00 74.06 93 THR A CA 1
ATOM 730 C C . THR A 1 93 ? -5.825 8.553 6.425 1.00 74.06 93 THR A C 1
ATOM 732 O O . THR A 1 93 ? -6.820 8.104 5.867 1.00 74.06 93 THR A O 1
ATOM 735 N N . LEU A 1 94 ? -5.074 7.799 7.236 1.00 81.06 94 LEU A N 1
ATOM 736 C CA . LEU A 1 94 ? -5.323 6.375 7.487 1.00 81.06 94 LEU A CA 1
ATOM 737 C C . LEU A 1 94 ? -6.385 6.144 8.569 1.00 81.06 94 LEU A C 1
ATOM 739 O O . LEU A 1 94 ? -6.978 5.068 8.607 1.00 81.06 94 LEU A O 1
ATOM 743 N N . ASN A 1 95 ? -6.621 7.128 9.442 1.00 78.06 95 ASN A N 1
ATOM 744 C CA . ASN A 1 95 ? -7.546 6.988 10.571 1.00 78.06 95 ASN A CA 1
ATOM 745 C C . ASN A 1 95 ? -9.005 6.835 10.122 1.00 78.06 95 ASN A C 1
ATOM 747 O O . ASN A 1 95 ? -9.742 6.052 10.717 1.00 78.06 95 ASN A O 1
ATOM 751 N N . ASP A 1 96 ? -9.392 7.531 9.052 1.00 79.38 96 ASP A N 1
ATOM 752 C CA . ASP A 1 96 ? -10.761 7.536 8.520 1.00 79.38 96 ASP A CA 1
ATOM 753 C C . ASP A 1 96 ? -10.934 6.579 7.325 1.00 79.38 96 ASP A C 1
ATOM 755 O O . ASP A 1 96 ? -11.921 6.638 6.584 1.00 79.38 96 ASP A O 1
ATOM 759 N N . SER A 1 97 ? -9.965 5.685 7.110 1.00 86.12 97 SER A N 1
ATOM 760 C CA . SER A 1 97 ? -9.983 4.781 5.967 1.00 86.12 97 SER A CA 1
ATOM 761 C C . SER A 1 97 ? -11.120 3.763 6.068 1.00 86.12 97 SER A C 1
ATOM 763 O O . SER A 1 97 ? -11.284 3.056 7.061 1.00 86.12 97 SER A O 1
ATOM 765 N N . LYS A 1 98 ? -11.874 3.591 4.975 1.00 88.56 98 LYS A N 1
ATOM 766 C CA . LYS A 1 98 ? -12.854 2.493 4.852 1.00 88.56 98 LYS A CA 1
ATOM 767 C C . LYS A 1 98 ? -12.197 1.133 4.580 1.00 88.56 98 LYS A C 1
ATOM 769 O O . LYS A 1 98 ? -12.864 0.097 4.661 1.00 88.56 98 LYS A O 1
ATOM 774 N N . TYR A 1 99 ? -10.911 1.129 4.231 1.00 90.94 99 TYR A N 1
ATOM 775 C CA . TYR A 1 99 ? -10.172 -0.044 3.761 1.00 90.94 99 TYR A CA 1
ATOM 776 C C . TYR A 1 99 ? -9.176 -0.586 4.791 1.00 90.94 99 TYR A C 1
ATOM 778 O O . TYR A 1 99 ? -8.874 -1.781 4.785 1.00 90.94 99 TYR A O 1
ATOM 786 N N . ILE A 1 100 ? -8.682 0.279 5.676 1.00 91.94 100 ILE A N 1
ATOM 787 C CA . ILE A 1 100 ? -7.736 -0.054 6.740 1.00 91.94 100 ILE A CA 1
ATOM 788 C C . ILE A 1 100 ? -8.355 0.365 8.069 1.00 91.94 100 ILE A C 1
ATOM 790 O O . ILE A 1 100 ? -8.891 1.458 8.191 1.00 91.94 100 ILE A O 1
ATOM 794 N N . LYS A 1 101 ? -8.260 -0.497 9.075 1.00 92.44 101 LYS A N 1
ATOM 795 C CA . LYS A 1 101 ? -8.663 -0.196 10.446 1.00 92.44 101 LYS A CA 1
ATOM 796 C C . LYS A 1 101 ? -7.439 -0.221 11.350 1.00 92.44 101 LYS A C 1
ATOM 798 O O . LYS A 1 101 ? -6.544 -1.042 11.155 1.00 92.44 101 LYS A O 1
ATOM 803 N N . ILE A 1 102 ? -7.421 0.652 12.352 1.00 91.44 102 ILE A N 1
ATOM 804 C CA . ILE A 1 102 ? -6.441 0.595 13.436 1.00 91.44 102 ILE A CA 1
ATOM 805 C C . ILE A 1 102 ? -7.071 -0.149 14.609 1.00 91.44 102 ILE A C 1
ATOM 807 O O . ILE A 1 102 ? -8.096 0.273 15.146 1.00 91.44 102 ILE A O 1
ATOM 811 N N . GLU A 1 103 ? -6.463 -1.261 15.002 1.00 91.38 103 GLU A N 1
ATOM 812 C CA . GLU A 1 103 ? -6.863 -2.021 16.184 1.00 91.38 103 GLU A CA 1
ATOM 813 C C . GLU A 1 103 ? -5.835 -1.828 17.294 1.00 91.38 103 GLU A C 1
ATOM 815 O O . GLU A 1 103 ? -4.626 -1.902 17.064 1.00 91.38 103 GLU A O 1
ATOM 820 N N . ARG A 1 104 ? -6.324 -1.531 18.500 1.00 92.25 104 ARG A N 1
ATOM 821 C CA . ARG A 1 104 ? -5.494 -1.352 19.691 1.00 92.25 104 ARG A CA 1
ATOM 822 C C . ARG A 1 104 ? -5.563 -2.614 20.529 1.00 92.25 104 ARG A C 1
ATOM 824 O O . ARG A 1 104 ? -6.627 -2.961 21.033 1.00 92.25 104 ARG A O 1
ATOM 831 N N . GLU A 1 105 ? -4.424 -3.264 20.689 1.00 90.12 105 GLU A N 1
ATOM 832 C CA . GLU A 1 105 ? -4.244 -4.411 21.571 1.00 90.12 105 GLU A CA 1
ATOM 833 C C . GLU A 1 105 ? -3.259 -4.048 22.695 1.00 90.12 105 GLU A C 1
ATOM 835 O O . GLU A 1 105 ? -2.616 -2.995 22.673 1.00 90.12 105 GLU A O 1
ATOM 840 N N . ILE A 1 106 ? -3.109 -4.936 23.682 1.00 86.88 106 ILE A N 1
ATOM 841 C CA . ILE A 1 106 ? -2.195 -4.745 24.826 1.00 86.88 106 ILE A CA 1
ATOM 842 C C . ILE A 1 106 ? -0.748 -4.528 24.347 1.00 86.88 106 ILE A C 1
ATOM 844 O O . ILE A 1 106 ? 0.003 -3.749 24.927 1.00 86.88 106 ILE A O 1
ATOM 848 N N . GLU A 1 107 ? -0.366 -5.184 23.251 1.00 85.38 107 GLU A N 1
ATOM 849 C CA . GLU A 1 107 ? 0.984 -5.137 22.683 1.00 85.38 107 GLU A CA 1
ATOM 850 C C . GLU A 1 107 ? 1.239 -3.939 21.749 1.00 85.38 107 GLU A C 1
ATOM 852 O O . GLU A 1 107 ? 2.367 -3.759 21.269 1.00 85.38 107 GLU A O 1
ATOM 857 N N . GLY A 1 108 ? 0.211 -3.132 21.463 1.00 90.31 108 GLY A N 1
ATOM 858 C CA . GLY A 1 108 ? 0.310 -1.932 20.635 1.00 90.31 108 GLY A CA 1
ATOM 859 C C . GLY A 1 108 ? -0.820 -1.766 19.620 1.00 90.31 108 GLY A C 1
ATOM 860 O O . GLY A 1 108 ? -1.868 -2.401 19.694 1.00 90.31 108 GLY A O 1
ATOM 861 N N . GLU A 1 109 ? -0.593 -0.870 18.660 1.00 92.38 109 GLU A N 1
ATOM 862 C CA . GLU A 1 109 ? -1.540 -0.569 17.586 1.00 92.38 109 GLU A CA 1
ATOM 863 C C . GLU A 1 109 ? -1.170 -1.324 16.304 1.00 92.38 109 GLU A C 1
ATOM 865 O O . GLU A 1 109 ? 0.003 -1.399 15.918 1.00 92.38 109 GLU A O 1
ATOM 870 N N . TYR A 1 110 ? -2.181 -1.850 15.622 1.00 93.25 110 TYR A N 1
ATOM 871 C CA . TYR A 1 110 ? -2.043 -2.657 14.416 1.00 93.25 110 TYR A CA 1
ATOM 872 C C . TYR A 1 110 ? -2.876 -2.065 13.287 1.00 93.25 110 TYR A C 1
ATOM 874 O O . TYR A 1 110 ? -4.033 -1.708 13.497 1.00 93.25 110 TYR A O 1
ATOM 882 N N . PHE A 1 111 ? -2.308 -2.000 12.081 1.00 93.88 111 PHE A N 1
ATOM 883 C CA . PHE A 1 111 ? -3.129 -1.822 10.887 1.00 93.88 111 PHE A CA 1
ATOM 884 C C . PHE A 1 111 ? -3.693 -3.176 10.486 1.00 93.88 111 PHE A C 1
ATOM 886 O O . PHE A 1 111 ? -2.948 -4.148 10.364 1.00 93.88 111 PHE A O 1
ATOM 893 N N . VAL A 1 112 ? -4.998 -3.216 10.255 1.00 93.00 112 VAL A N 1
ATOM 894 C CA . VAL A 1 112 ? -5.742 -4.408 9.862 1.00 93.00 112 VAL A CA 1
ATOM 895 C C . VAL A 1 112 ? -6.523 -4.091 8.598 1.00 93.00 112 VAL A C 1
ATOM 897 O O . VAL A 1 112 ? -7.203 -3.066 8.512 1.00 93.00 112 VAL A O 1
ATOM 900 N N . MET A 1 113 ? -6.431 -4.964 7.600 1.00 93.06 113 MET A N 1
ATOM 901 C CA . MET A 1 113 ? -7.201 -4.799 6.371 1.00 93.06 113 MET A CA 1
ATOM 902 C C . MET A 1 113 ? -8.680 -5.119 6.621 1.00 93.06 113 MET A C 1
ATOM 904 O O . MET A 1 113 ? -9.013 -6.184 7.142 1.00 93.06 113 MET A O 1
ATOM 908 N N . THR A 1 114 ? -9.581 -4.215 6.234 1.00 93.06 114 THR A N 1
ATOM 909 C CA . THR A 1 114 ? -11.028 -4.444 6.354 1.00 93.06 114 THR A CA 1
ATOM 910 C C . THR A 1 114 ? -11.542 -5.324 5.214 1.00 93.06 114 THR A C 1
ATOM 912 O O . THR A 1 114 ? -10.891 -5.484 4.180 1.00 93.06 114 THR A O 1
ATOM 915 N N . SER A 1 115 ? -12.770 -5.835 5.334 1.00 91.00 115 SER A N 1
ATOM 916 C CA . SER A 1 115 ? -13.432 -6.562 4.241 1.00 91.00 115 SER A CA 1
ATOM 917 C C . SER A 1 115 ? -13.566 -5.728 2.960 1.0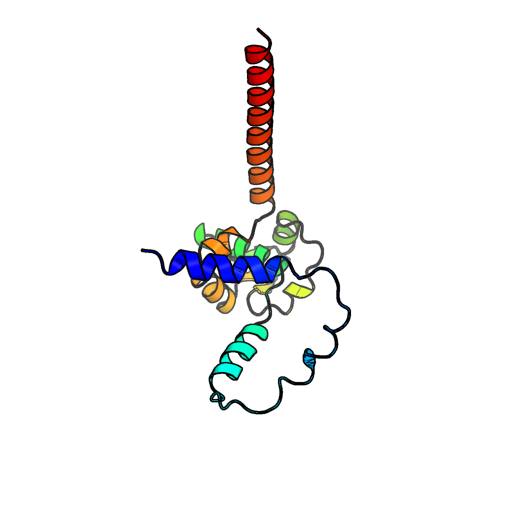0 91.00 115 SER A C 1
ATOM 919 O O . SER A 1 115 ? -13.508 -6.277 1.861 1.00 91.00 115 SER A O 1
ATOM 921 N N . ASN A 1 116 ? -13.708 -4.404 3.081 1.00 90.88 116 ASN A N 1
ATOM 922 C CA . ASN A 1 116 ? -13.710 -3.507 1.926 1.00 90.88 116 ASN A CA 1
ATOM 923 C C . ASN A 1 116 ? -12.315 -3.400 1.304 1.00 90.88 116 ASN A C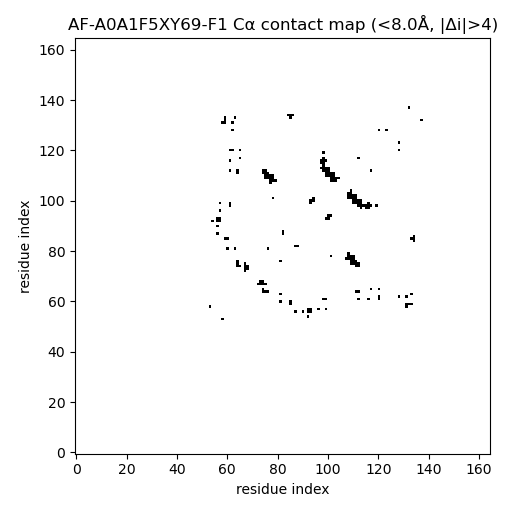 1
ATOM 925 O O . ASN A 1 116 ? -12.209 -3.399 0.081 1.00 90.88 116 ASN A O 1
ATOM 929 N N . GLY A 1 117 ? -11.257 -3.340 2.1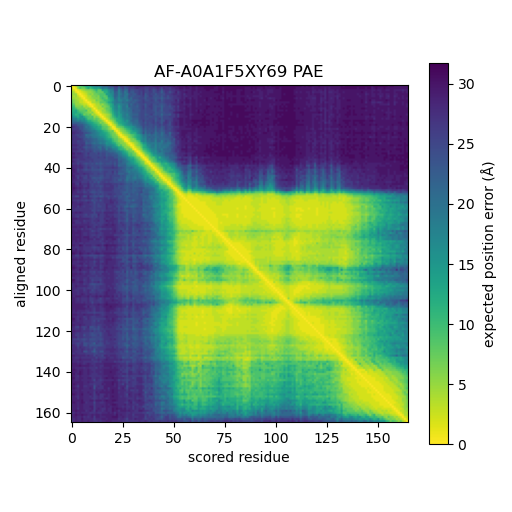23 1.00 90.81 117 GLY A N 1
ATOM 930 C CA . GLY A 1 117 ? -9.866 -3.358 1.654 1.00 90.81 117 GLY A CA 1
ATOM 931 C C . GLY A 1 117 ? -9.543 -4.627 0.870 1.00 90.81 117 GLY A C 1
ATOM 932 O O . GLY A 1 117 ? -9.014 -4.551 -0.234 1.00 90.81 117 GLY A O 1
ATOM 933 N N . ILE A 1 118 ? -9.974 -5.778 1.389 1.00 89.94 118 ILE A N 1
ATOM 934 C CA . ILE A 1 118 ? -9.848 -7.089 0.737 1.00 89.94 118 ILE A CA 1
ATOM 935 C C . ILE A 1 118 ? -10.532 -7.074 -0.635 1.00 89.94 118 ILE A C 1
ATOM 937 O O . ILE A 1 118 ? -9.880 -7.321 -1.645 1.00 89.94 118 ILE A O 1
ATOM 941 N N . ARG A 1 119 ? -11.822 -6.713 -0.694 1.00 90.06 119 ARG A N 1
ATOM 942 C CA . ARG A 1 119 ? -12.575 -6.651 -1.960 1.00 90.06 119 ARG A CA 1
ATOM 943 C C . ARG A 1 119 ? -11.962 -5.671 -2.955 1.00 90.06 119 ARG A C 1
ATOM 945 O O . ARG A 1 119 ? -11.950 -5.944 -4.150 1.00 90.06 119 ARG A O 1
ATOM 952 N N . HIS A 1 120 ? -11.476 -4.530 -2.472 1.00 90.00 120 HIS A N 1
ATOM 953 C CA . HIS A 1 120 ? -10.807 -3.547 -3.313 1.00 90.00 120 HIS A CA 1
ATOM 954 C C . HIS A 1 120 ? -9.544 -4.140 -3.938 1.00 90.00 120 HIS A C 1
ATOM 956 O O . HIS A 1 120 ? -9.395 -4.088 -5.154 1.00 90.00 120 HIS A O 1
ATOM 962 N N . MET A 1 121 ? -8.683 -4.769 -3.134 1.00 89.50 121 MET A N 1
ATOM 963 C CA . MET A 1 121 ? -7.463 -5.403 -3.630 1.00 89.50 121 MET A CA 1
ATOM 964 C C . MET A 1 121 ? -7.760 -6.592 -4.545 1.00 89.50 121 MET A C 1
ATOM 966 O O . MET A 1 121 ? -7.063 -6.760 -5.538 1.00 89.50 121 MET A O 1
ATOM 970 N N . ASP A 1 122 ? -8.782 -7.400 -4.283 1.00 88.25 122 ASP A N 1
ATOM 971 C CA . ASP A 1 122 ? -9.137 -8.537 -5.146 1.00 88.25 122 ASP A CA 1
ATOM 972 C C . ASP A 1 122 ? -9.618 -8.095 -6.534 1.00 88.25 122 ASP A C 1
ATOM 974 O O . ASP A 1 122 ? -9.297 -8.739 -7.531 1.00 88.25 122 ASP A O 1
ATOM 978 N N . ASN A 1 123 ? -10.317 -6.961 -6.608 1.00 87.56 123 ASN A N 1
ATOM 979 C CA . ASN A 1 123 ? -10.827 -6.409 -7.863 1.00 87.56 123 ASN A CA 1
ATOM 980 C C . ASN A 1 123 ? -9.834 -5.478 -8.577 1.00 87.56 123 ASN A C 1
ATOM 982 O O . ASN A 1 123 ? -10.092 -5.076 -9.712 1.00 87.56 123 ASN A O 1
ATOM 986 N N . LEU A 1 124 ? -8.719 -5.111 -7.934 1.00 85.81 124 LEU A N 1
ATOM 987 C CA . LEU A 1 124 ? -7.759 -4.173 -8.508 1.00 85.81 124 LEU A CA 1
ATOM 988 C C . LEU A 1 124 ? -6.968 -4.842 -9.650 1.00 85.81 124 LEU A C 1
ATOM 990 O O . LEU A 1 124 ? -6.329 -5.877 -9.416 1.00 85.81 124 LEU A O 1
ATOM 994 N N . PRO A 1 125 ? -6.937 -4.257 -10.864 1.00 84.81 125 PRO A N 1
ATOM 995 C CA . PRO A 1 125 ? -6.156 -4.795 -11.973 1.00 84.81 125 PRO A CA 1
ATOM 996 C C . PRO A 1 125 ? -4.672 -4.939 -11.622 1.00 84.81 125 PRO A C 1
ATOM 998 O O . PRO A 1 125 ? -4.098 -4.113 -10.908 1.00 84.81 125 PRO A O 1
ATOM 1001 N N . THR A 1 126 ? -4.002 -5.952 -12.177 1.00 81.25 126 THR A N 1
ATOM 1002 C CA . THR A 1 126 ? -2.569 -6.196 -11.926 1.00 81.25 126 THR A CA 1
ATOM 1003 C C . THR A 1 126 ? -1.696 -4.989 -12.282 1.00 81.25 126 THR A C 1
ATOM 1005 O O . THR A 1 126 ? -0.734 -4.701 -11.574 1.00 81.25 126 THR A O 1
ATOM 1008 N N . SER A 1 127 ? -2.045 -4.250 -13.340 1.00 76.81 127 SER A N 1
ATOM 1009 C CA . SER A 1 127 ? -1.361 -3.014 -13.743 1.00 76.81 127 SER A CA 1
ATOM 1010 C C . SER A 1 127 ? -1.447 -1.924 -12.673 1.00 76.81 127 SER A C 1
ATOM 1012 O O . SER A 1 127 ? -0.450 -1.275 -12.360 1.00 76.81 127 SER A O 1
ATOM 1014 N N . GLU A 1 128 ? -2.617 -1.753 -12.063 1.00 79.06 128 GLU A N 1
ATOM 1015 C CA . GLU A 1 128 ? -2.834 -0.779 -10.995 1.00 79.06 128 GLU A CA 1
ATOM 1016 C C . GLU A 1 128 ? -2.133 -1.212 -9.704 1.00 79.06 128 GLU A C 1
ATOM 1018 O O . GLU A 1 128 ? -1.433 -0.405 -9.091 1.00 79.06 128 GLU A O 1
ATOM 1023 N N . LYS A 1 129 ? -2.186 -2.503 -9.349 1.00 82.00 129 LYS A N 1
ATOM 1024 C CA . LYS A 1 129 ? -1.392 -3.058 -8.236 1.00 82.00 129 LYS A CA 1
ATOM 1025 C C . LYS A 1 129 ? 0.108 -2.831 -8.420 1.00 82.00 129 LYS A C 1
ATOM 1027 O O . LYS A 1 129 ? 0.816 -2.536 -7.453 1.00 82.00 129 LYS A O 1
ATOM 1032 N N . ALA A 1 130 ? 0.608 -2.986 -9.644 1.00 79.56 130 ALA A N 1
ATOM 1033 C CA . ALA A 1 130 ? 2.015 -2.777 -9.967 1.00 79.56 130 ALA A CA 1
ATOM 1034 C C . ALA A 1 130 ? 2.419 -1.299 -9.850 1.00 79.56 130 ALA A C 1
ATOM 1036 O O . ALA A 1 130 ? 3.522 -1.013 -9.391 1.00 79.56 130 ALA A O 1
ATOM 1037 N N . SER A 1 131 ? 1.514 -0.374 -10.189 1.00 81.50 131 SER A N 1
ATOM 1038 C CA . SER A 1 131 ? 1.768 1.073 -10.118 1.00 81.50 131 SER A CA 1
ATOM 1039 C C . SER A 1 131 ? 2.017 1.592 -8.696 1.00 81.50 131 SER A C 1
ATOM 1041 O O . SER A 1 131 ? 2.753 2.559 -8.506 1.00 81.50 131 SER A O 1
ATOM 1043 N N . ILE A 1 132 ? 1.457 0.926 -7.683 1.00 83.75 132 ILE A N 1
ATOM 1044 C CA . ILE A 1 132 ? 1.685 1.257 -6.274 1.00 83.75 132 ILE A CA 1
ATOM 1045 C C . ILE A 1 132 ? 3.077 0.742 -5.882 1.00 83.75 132 ILE A C 1
ATOM 1047 O O . ILE A 1 132 ? 3.221 -0.389 -5.432 1.00 83.75 132 ILE A O 1
ATOM 1051 N N . MET A 1 133 ? 4.142 1.512 -6.081 1.00 81.06 133 MET A N 1
ATOM 1052 C CA . MET A 1 133 ? 5.494 1.051 -5.736 1.00 81.06 133 MET A CA 1
ATOM 1053 C C . MET A 1 133 ? 5.751 1.148 -4.232 1.00 81.06 133 MET A C 1
ATOM 1055 O O . MET A 1 133 ? 5.646 2.226 -3.651 1.00 81.06 133 MET A O 1
ATOM 1059 N N . LEU A 1 134 ? 6.145 0.037 -3.603 1.00 86.31 134 LEU A N 1
ATOM 1060 C CA . LEU A 1 134 ? 6.641 0.076 -2.228 1.00 86.31 134 LEU A CA 1
ATOM 1061 C C . LEU A 1 134 ? 8.097 0.577 -2.214 1.00 86.31 134 LEU A C 1
ATOM 1063 O O . LEU A 1 134 ? 8.824 0.355 -3.187 1.00 86.31 134 LEU A O 1
ATOM 1067 N N . PRO A 1 135 ? 8.587 1.199 -1.122 1.00 83.81 135 PRO A N 1
ATOM 1068 C CA . PRO A 1 135 ? 9.943 1.758 -1.087 1.00 83.81 135 PRO A CA 1
ATOM 1069 C C . PRO A 1 135 ? 11.062 0.754 -1.401 1.00 83.81 135 PRO A C 1
ATOM 1071 O O . PRO A 1 135 ? 12.062 1.117 -2.020 1.00 83.81 135 PRO A O 1
ATOM 1074 N N . LYS A 1 136 ? 10.893 -0.521 -1.022 1.00 77.94 136 LYS A N 1
ATOM 1075 C CA . LYS A 1 136 ? 11.842 -1.593 -1.372 1.00 77.94 136 LYS A CA 1
ATOM 1076 C C . LYS A 1 136 ? 11.889 -1.852 -2.880 1.00 77.94 136 LYS A C 1
ATOM 1078 O O . LYS A 1 136 ? 12.976 -1.967 -3.440 1.00 77.94 136 LYS A O 1
ATOM 1083 N N . ASP A 1 137 ? 10.729 -1.877 -3.528 1.00 76.06 137 ASP A N 1
ATOM 1084 C CA . ASP A 1 137 ? 10.602 -2.118 -4.969 1.00 76.06 137 ASP A CA 1
ATOM 1085 C C . ASP A 1 137 ? 11.143 -0.929 -5.771 1.00 76.06 137 ASP A C 1
ATOM 1087 O O . ASP A 1 137 ? 11.783 -1.106 -6.806 1.00 76.06 137 ASP A O 1
ATOM 1091 N N . LYS A 1 138 ? 10.937 0.293 -5.260 1.00 74.06 138 LYS A N 1
ATOM 1092 C CA . LYS A 1 138 ? 11.464 1.522 -5.859 1.00 74.06 138 LYS A CA 1
ATOM 1093 C C . LYS A 1 138 ? 12.993 1.525 -5.892 1.00 74.06 138 LYS A C 1
ATOM 1095 O O . LYS A 1 138 ? 13.565 1.728 -6.955 1.00 74.06 138 LYS A O 1
ATOM 1100 N N . LYS A 1 139 ? 13.650 1.211 -4.768 1.00 75.19 139 LYS A N 1
ATOM 1101 C CA . LYS A 1 139 ? 15.123 1.135 -4.692 1.00 75.19 139 LYS A CA 1
ATOM 1102 C C . LYS A 1 139 ? 15.694 0.118 -5.686 1.00 75.19 139 LYS A C 1
ATOM 1104 O O . LYS A 1 139 ? 16.672 0.414 -6.365 1.00 75.19 139 LYS A O 1
ATOM 1109 N N . LEU A 1 140 ? 15.056 -1.049 -5.808 1.00 72.62 140 LEU A N 1
ATOM 1110 C CA . LEU A 1 140 ? 15.469 -2.078 -6.765 1.00 72.62 140 LEU A CA 1
ATOM 1111 C C . LEU A 1 140 ? 15.296 -1.608 -8.219 1.00 72.62 140 LEU A C 1
ATOM 1113 O O . LEU A 1 140 ? 16.194 -1.788 -9.039 1.00 72.62 140 LEU A O 1
ATOM 1117 N N . SER A 1 141 ? 14.157 -0.987 -8.533 1.00 77.81 141 SER A N 1
ATOM 1118 C CA . SER A 1 141 ? 13.885 -0.422 -9.858 1.00 77.81 141 SER A CA 1
ATOM 1119 C C . SER A 1 141 ? 14.914 0.644 -10.237 1.00 77.81 141 SER A C 1
ATOM 1121 O O . SER A 1 141 ? 15.476 0.597 -11.331 1.00 77.81 141 SER A O 1
ATOM 1123 N N . ASP A 1 142 ? 15.203 1.568 -9.323 1.00 78.31 142 ASP A N 1
ATOM 1124 C CA . ASP A 1 142 ? 16.170 2.644 -9.539 1.00 78.31 142 ASP A CA 1
ATOM 1125 C C . ASP A 1 142 ? 17.581 2.081 -9.797 1.00 78.31 142 ASP A C 1
ATOM 1127 O O . ASP A 1 142 ? 18.274 2.535 -10.709 1.00 78.31 142 ASP A O 1
ATOM 1131 N N . GLU A 1 143 ? 17.991 1.034 -9.072 1.00 84.06 143 GLU A N 1
ATOM 1132 C CA . GLU A 1 143 ? 19.282 0.365 -9.283 1.00 84.06 143 GLU A CA 1
ATOM 1133 C C . GLU A 1 143 ? 19.368 -0.325 -10.655 1.00 84.06 143 GLU A C 1
ATOM 1135 O O . GLU A 1 143 ? 20.388 -0.232 -11.349 1.00 84.06 143 GLU A O 1
ATOM 1140 N N . VAL A 1 144 ? 18.301 -1.013 -11.073 1.00 83.19 144 VAL A N 1
ATOM 1141 C CA . VAL A 1 144 ? 18.236 -1.664 -12.391 1.00 83.19 144 VAL A CA 1
ATOM 1142 C C . VAL A 1 144 ? 18.337 -0.625 -13.505 1.00 83.19 144 VAL A C 1
ATOM 1144 O O . VAL A 1 144 ? 19.130 -0.803 -14.436 1.00 83.19 144 VAL A O 1
ATOM 1147 N N . MET A 1 145 ? 17.592 0.474 -13.393 1.00 81.94 145 MET A N 1
ATOM 1148 C CA . MET A 1 145 ? 17.627 1.566 -14.367 1.00 81.94 145 MET A CA 1
ATOM 1149 C C . MET A 1 145 ? 19.004 2.233 -14.418 1.00 81.94 145 MET A C 1
ATOM 1151 O O . MET A 1 145 ? 19.528 2.464 -15.509 1.00 81.94 145 MET A O 1
ATOM 1155 N N . ALA A 1 146 ? 19.642 2.459 -13.266 1.00 87.38 146 ALA A N 1
ATOM 1156 C CA . ALA A 1 146 ? 20.997 3.000 -13.200 1.00 87.38 146 ALA A CA 1
ATOM 1157 C C . ALA A 1 146 ? 22.008 2.098 -13.931 1.00 87.38 146 ALA A C 1
ATOM 1159 O O . ALA A 1 146 ? 22.771 2.578 -14.771 1.00 87.38 146 ALA A O 1
ATOM 1160 N N . LYS A 1 147 ? 21.965 0.777 -13.699 1.00 89.50 147 LYS A N 1
ATOM 1161 C CA . LYS A 1 147 ? 22.833 -0.189 -14.401 1.00 89.50 147 LYS A CA 1
ATOM 1162 C C . LYS A 1 147 ? 22.601 -0.187 -15.912 1.00 89.50 147 LYS A C 1
ATOM 1164 O O . LYS A 1 147 ? 23.562 -0.279 -16.679 1.00 89.50 147 LYS A O 1
ATOM 1169 N N . GLN A 1 148 ? 21.347 -0.097 -16.355 1.00 89.44 148 GLN A N 1
ATOM 1170 C CA . GLN A 1 148 ? 21.022 -0.018 -17.782 1.00 89.44 148 GLN A CA 1
ATOM 1171 C C . GLN A 1 148 ? 21.569 1.261 -18.420 1.00 89.44 148 GLN A C 1
ATOM 1173 O O . GLN A 1 148 ? 22.139 1.199 -19.513 1.00 89.44 148 GLN A O 1
ATOM 1178 N N . TRP A 1 149 ? 21.464 2.400 -17.732 1.00 88.69 149 TRP A N 1
ATOM 1179 C CA . TRP A 1 149 ? 22.043 3.653 -18.209 1.00 88.69 149 TRP A CA 1
ATOM 1180 C C . TRP A 1 149 ? 23.563 3.596 -18.303 1.00 88.69 149 TRP A C 1
ATOM 1182 O O . TRP A 1 149 ? 24.102 3.941 -19.353 1.00 88.69 149 TRP A O 1
ATOM 1192 N N . SER A 1 150 ? 24.252 3.071 -17.286 1.00 90.56 150 SER A N 1
ATOM 1193 C CA . SER A 1 150 ? 25.712 2.925 -17.334 1.00 90.56 150 SER A CA 1
ATOM 1194 C C . SER A 1 150 ? 26.168 2.060 -18.515 1.00 90.56 150 SER A C 1
ATOM 1196 O O . SER A 1 150 ? 27.107 2.429 -19.220 1.00 90.56 150 SER A O 1
ATOM 1198 N N . ARG A 1 151 ? 25.462 0.954 -18.797 1.00 90.62 151 ARG A N 1
ATOM 1199 C CA . ARG A 1 151 ? 25.730 0.111 -19.978 1.00 90.62 151 ARG A CA 1
ATOM 1200 C C . ARG A 1 151 ? 25.507 0.865 -21.286 1.00 90.62 151 ARG A C 1
ATOM 1202 O O . ARG A 1 151 ? 26.291 0.728 -22.221 1.00 90.62 151 ARG A O 1
ATOM 1209 N N . MET A 1 152 ? 24.447 1.666 -21.371 1.00 91.00 152 MET A N 1
ATOM 1210 C CA . MET A 1 152 ? 24.169 2.479 -22.555 1.00 91.00 152 MET A CA 1
ATOM 1211 C C . MET A 1 152 ? 25.261 3.533 -22.785 1.00 91.00 152 MET A C 1
ATOM 1213 O O . MET A 1 152 ? 25.692 3.729 -23.920 1.00 91.00 152 MET A O 1
ATOM 1217 N N . GLU A 1 153 ? 25.725 4.197 -21.728 1.00 89.50 153 GLU A N 1
ATOM 1218 C CA . GLU A 1 153 ? 26.810 5.180 -21.802 1.00 89.50 153 GLU A CA 1
ATOM 1219 C C . GLU A 1 153 ? 28.149 4.547 -22.188 1.00 89.50 153 GLU A C 1
ATOM 1221 O O . GLU A 1 153 ? 28.911 5.124 -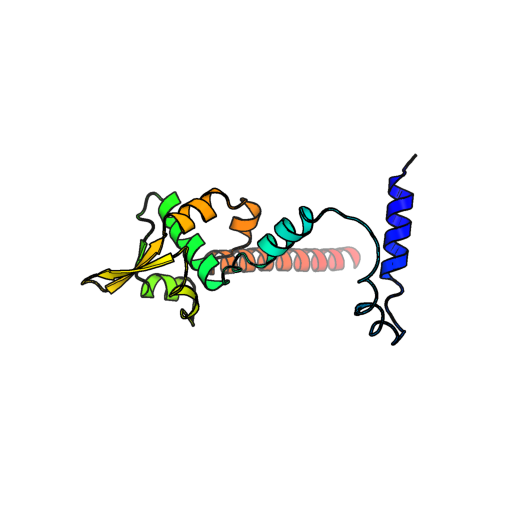22.965 1.00 89.50 153 GLU A O 1
ATOM 1226 N N . GLU A 1 154 ? 28.448 3.356 -21.674 1.00 88.62 154 GLU A N 1
ATOM 1227 C CA . GLU A 1 154 ? 29.624 2.584 -22.070 1.00 88.62 154 GLU A CA 1
ATOM 1228 C C . GLU A 1 154 ? 29.554 2.159 -23.542 1.00 88.62 154 GLU A C 1
ATOM 1230 O O . GLU A 1 154 ? 30.502 2.392 -24.292 1.00 88.62 154 GLU A O 1
ATOM 1235 N N . ASN A 1 155 ? 28.406 1.653 -23.998 1.00 89.19 155 ASN A N 1
ATOM 1236 C CA . ASN A 1 155 ? 28.191 1.306 -25.403 1.00 89.19 155 ASN A CA 1
ATOM 1237 C C . ASN A 1 155 ? 28.335 2.518 -26.324 1.00 89.19 155 ASN A C 1
ATOM 1239 O O . ASN A 1 155 ? 28.994 2.416 -27.357 1.00 89.19 155 ASN A O 1
ATOM 1243 N N . LYS A 1 156 ? 27.783 3.677 -25.939 1.00 87.81 156 LYS A N 1
ATOM 1244 C CA . LYS A 1 156 ? 27.994 4.931 -26.672 1.00 87.81 156 LYS A CA 1
ATOM 1245 C C . LYS A 1 156 ? 29.484 5.254 -26.746 1.00 87.81 156 LYS A C 1
ATOM 1247 O O . LYS A 1 156 ? 30.001 5.425 -27.843 1.00 87.81 156 LYS A O 1
ATOM 1252 N N . ARG A 1 157 ? 30.199 5.284 -25.615 1.00 85.44 157 ARG A N 1
ATOM 1253 C CA . ARG A 1 157 ? 31.650 5.563 -25.589 1.00 85.44 157 ARG A CA 1
ATOM 1254 C C . ARG A 1 157 ? 32.451 4.602 -26.472 1.00 85.44 157 ARG A C 1
ATOM 1256 O O . ARG A 1 157 ? 33.353 5.046 -27.178 1.00 85.44 157 ARG A O 1
ATOM 1263 N N . ASN A 1 158 ? 32.111 3.317 -26.471 1.00 85.31 158 ASN A N 1
ATOM 1264 C CA . ASN A 1 158 ? 32.763 2.314 -27.313 1.00 85.31 158 ASN A CA 1
ATOM 1265 C C . ASN A 1 158 ? 32.446 2.509 -28.800 1.00 85.31 158 ASN A C 1
ATOM 1267 O O . ASN A 1 158 ? 33.348 2.382 -29.623 1.00 85.31 158 ASN A O 1
ATOM 1271 N N . GLN A 1 159 ? 31.211 2.884 -29.150 1.00 80.50 159 GLN A N 1
ATOM 1272 C CA . GLN A 1 159 ? 30.863 3.267 -30.521 1.00 80.50 15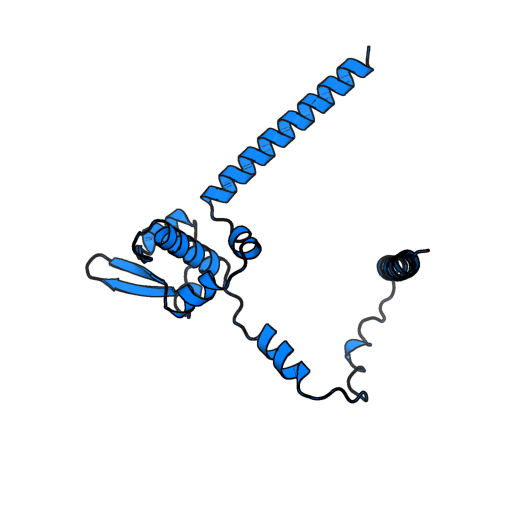9 GLN A CA 1
ATOM 1273 C C . GLN A 1 159 ? 31.700 4.458 -30.983 1.00 80.50 159 GLN A C 1
ATOM 1275 O O . GLN A 1 159 ? 32.365 4.334 -32.001 1.00 80.50 159 GLN A O 1
ATOM 1280 N N . TRP A 1 160 ? 31.764 5.542 -30.200 1.00 74.94 160 TRP A N 1
ATOM 1281 C CA . TRP A 1 160 ? 32.595 6.716 -30.509 1.00 74.94 160 TRP A CA 1
ATOM 1282 C C . TRP A 1 160 ? 34.077 6.368 -30.700 1.00 74.94 160 TRP A C 1
ATOM 1284 O O . TRP A 1 160 ? 34.727 6.903 -31.592 1.00 74.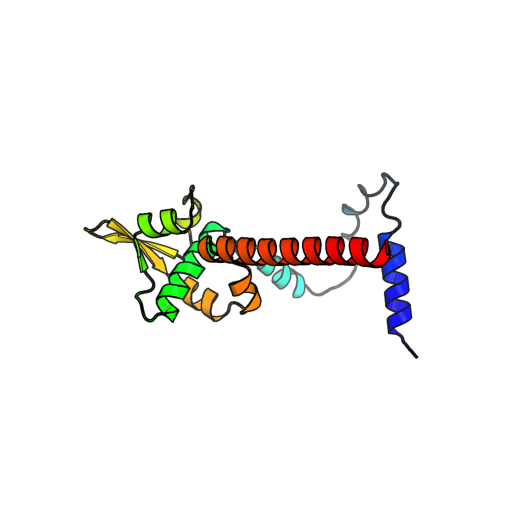94 160 TRP A O 1
ATOM 1294 N N . ARG A 1 161 ? 34.627 5.462 -29.882 1.00 74.06 161 ARG A N 1
ATOM 1295 C CA . ARG A 1 161 ? 36.020 5.000 -30.022 1.00 74.06 161 ARG A CA 1
ATOM 1296 C C . ARG A 1 161 ? 36.251 4.173 -31.284 1.00 74.06 161 ARG A C 1
ATOM 1298 O O . ARG A 1 161 ? 37.330 4.254 -31.861 1.00 74.06 161 ARG A O 1
ATOM 1305 N N . ASN A 1 162 ? 35.264 3.382 -31.692 1.00 70.25 162 ASN A N 1
ATOM 1306 C CA . ASN A 1 162 ? 35.360 2.524 -32.869 1.00 70.25 162 ASN A CA 1
ATOM 1307 C C . ASN A 1 162 ? 35.084 3.275 -34.177 1.00 70.25 162 ASN A C 1
ATOM 1309 O O . ASN A 1 162 ? 35.585 2.845 -35.205 1.00 70.25 162 ASN A O 1
ATOM 1313 N N . SER A 1 163 ? 34.331 4.379 -34.153 1.00 66.50 163 SER A N 1
ATOM 1314 C CA . SER A 1 163 ? 34.116 5.250 -35.319 1.00 66.50 163 SER A CA 1
ATOM 1315 C C . SER A 1 163 ? 35.153 6.371 -35.470 1.00 66.50 163 SER A C 1
ATOM 1317 O O . SER A 1 163 ? 35.117 7.095 -36.459 1.00 66.50 163 SER A O 1
ATOM 1319 N N . ALA A 1 164 ? 36.076 6.519 -34.513 1.00 59.09 164 ALA A N 1
ATOM 1320 C CA . ALA A 1 164 ? 37.227 7.425 -34.597 1.00 59.09 164 ALA A CA 1
ATOM 1321 C C . ALA A 1 164 ? 38.518 6.744 -35.110 1.00 59.09 164 ALA A C 1
ATOM 1323 O O . ALA A 1 164 ? 39.562 7.394 -35.167 1.00 59.09 164 ALA A O 1
ATOM 1324 N N . LYS A 1 165 ? 38.457 5.447 -35.439 1.00 51.59 165 LYS A N 1
ATOM 1325 C CA . LYS A 1 165 ? 39.497 4.690 -36.151 1.00 51.59 165 LYS A CA 1
ATOM 1326 C C . LYS A 1 165 ? 39.096 4.516 -37.607 1.00 51.59 165 LYS A C 1
ATOM 1328 O O . LYS A 1 165 ? 40.023 4.489 -38.441 1.00 51.59 165 LYS A O 1
#

Secondary structure (DSSP, 8-state):
--HHHHHHHHHHHHHHT-SS-TTTTSGGGS--S-----TTHHHHHHHHHHS----HHHHHHHHHHHHHHHTTS-SEEEHHHHHHHTT----GGGTT-SSEEEEEETTEEEEEE-HHHHHHHHHS-HHHHHHS--HHHHHHHHHHHHHHHHHHHHHHHHHHHHH--

Radius of gyration: 25.18 Å; Cα contacts (8 Å, |Δi|>4): 104; chains: 1; bounding box: 71×52×72 Å

Nearest PDB structures (foldseek):
  3pqj-assembly2_D  TM=6.012E-01  e=4.509E-02  Xylella fastidiosa
  6o9l-assembly1_T  TM=3.808E-01  e=2.584E+00  Homo sapiens
  3w6k-assembly1_C  TM=2.932E-01  e=2.421E+00  Geobacillus stearothermophilus
  3w6j-assembly1_C  TM=2.673E-01  e=4.082E+00  Geobacillus stearothermophilus

pLDDT: mean 72.23, std 21.0, range [35.53, 93.88]

Solvent-accessible surface area (backbone atoms only — not comparable to full-atom values): 10078 Å² total; per-residue (Å²): 137,66,73,63,60,61,54,55,55,58,55,56,59,66,66,71,69,80,73,90,75,93,66,75,83,61,66,83,76,68,80,81,76,90,76,96,70,70,85,65,61,61,55,58,55,52,53,68,69,65,53,77,75,72,49,72,64,50,49,48,54,51,51,53,34,46,50,31,42,76,69,77,38,70,42,53,51,44,42,71,59,50,34,60,68,59,70,56,87,74,62,76,77,47,76,78,37,79,33,38,42,80,46,80,52,98,93,44,51,26,40,32,63,30,75,55,28,50,54,50,58,73,70,50,52,69,69,60,60,62,67,60,66,47,59,70,56,45,56,53,51,53,52,54,51,50,54,52,49,54,51,51,55,49,52,50,53,52,49,55,59,63,74,73,109

Organism: NCBI:txid1798363

Sequence (165 aa):
MHIIDKILGALHLNFLNRKNSPSTKQVIKKANVDGDVVGRDKITLANSISDNLLSNEEKMVLKYLDLLRIQNLPPRDKTKTILSKLEIKDCSTLNDSKYIKIEREIEGEYFVMTSNGIRHMDNLPTSEKASIMLPKDKKLSDEVMAKQWSRMEENKRNQWRNSAK